Protein AF-A0AAW9I1D6-F1 (afdb_monomer)

Nearest PDB structures (foldseek):
  1b28-assembly1_A  TM=7.607E-01  e=3.148E-01  Lederbergvirus P22
  6sbx-assembly1_C  TM=7.040E-01  e=2.933E-01  Myxococcus xanthus
  3veb-assembly1_B  TM=7.365E-01  e=7.360E-01  Yersinia pestis
  5x3t-assembly1_G  TM=8.257E-01  e=1.721E+00  Mycobacterium tuberculosis H37Rv

Secondary structure (DSSP, 8-state):
-PPPTTPPP------HHHHHHHHHHHHHTT--HHHHHHHHHHHHTGGGS----

Foldseek 3Di:
DDDPPPDDDDDDDDDPVVQVVLVVVCVVVVHDSVVSVVVVCCVPVVVPDDPPD

InterPro domains:
  IPR010985 Ribbon-helix-helix [SSF47598] (6-47)
  IPR013321 Arc-type ribbon-helix-helix [G3DSA:1.10.1220.10] (7-49)

pLDDT: mean 82.13, std 14.25, range [48.09, 96.31]

Structure (mmCIF, N/CA/C/O backbone):
data_AF-A0AAW9I1D6-F1
#
_entry.id   AF-A0AAW9I1D6-F1
#
loop_
_atom_site.group_PDB
_atom_site.id
_atom_site.type_symbol
_atom_site.label_atom_id
_atom_site.label_alt_id
_atom_site.label_comp_id
_atom_site.label_asym_id
_atom_site.label_entity_id
_atom_site.label_seq_id
_atom_site.pdbx_PDB_ins_code
_atom_site.Cartn_x
_atom_site.Cartn_y
_atom_site.Cartn_z
_atom_site.occupancy
_atom_site.B_iso_or_equiv
_atom_site.auth_seq_id
_atom_site.auth_comp_id
_atom_site.auth_asym_id
_atom_site.auth_atom_id
_atom_site.pdbx_PDB_model_num
ATOM 1 N N . MET A 1 1 ? -1.163 15.916 -6.232 1.00 55.97 1 MET A N 1
ATOM 2 C CA . MET A 1 1 ? 0.311 15.873 -6.112 1.00 55.97 1 MET A CA 1
ATOM 3 C C . MET A 1 1 ? 0.893 15.973 -7.507 1.00 55.97 1 MET A C 1
ATOM 5 O O . MET A 1 1 ? 0.530 15.156 -8.348 1.00 55.97 1 MET A O 1
ATOM 9 N N . ALA A 1 2 ? 1.706 16.996 -7.775 1.00 54.66 2 ALA A N 1
ATOM 10 C CA . ALA A 1 2 ? 2.455 17.072 -9.023 1.00 54.66 2 ALA A CA 1
ATOM 11 C C . ALA A 1 2 ? 3.416 15.878 -9.065 1.00 54.66 2 ALA A C 1
ATOM 13 O O . ALA A 1 2 ? 4.166 15.641 -8.118 1.00 54.66 2 ALA A O 1
ATOM 14 N N . ILE A 1 3 ? 3.317 15.071 -10.113 1.00 59.94 3 ILE A N 1
ATOM 15 C CA . ILE A 1 3 ? 4.231 13.957 -10.332 1.00 59.94 3 ILE A CA 1
ATOM 16 C C . ILE A 1 3 ? 5.450 14.575 -11.018 1.00 59.94 3 ILE A C 1
ATOM 18 O O . ILE A 1 3 ? 5.289 15.205 -12.058 1.00 59.94 3 ILE A O 1
ATOM 22 N N . SER A 1 4 ? 6.635 14.471 -10.408 1.00 66.44 4 SER A N 1
ATOM 23 C CA . SER A 1 4 ? 7.894 14.903 -11.035 1.00 66.44 4 SER A CA 1
ATOM 24 C C . SER A 1 4 ? 8.018 14.278 -12.427 1.00 66.44 4 SER A C 1
ATOM 26 O O . SER A 1 4 ? 7.667 13.108 -12.560 1.00 66.44 4 SER A O 1
ATOM 28 N N . GLU A 1 5 ? 8.553 14.994 -13.421 1.00 66.56 5 GLU A N 1
ATOM 29 C CA . GLU A 1 5 ? 8.601 14.558 -14.835 1.00 66.56 5 GLU A CA 1
ATOM 30 C C . GLU A 1 5 ? 9.155 13.134 -15.048 1.00 66.56 5 GLU A C 1
ATOM 32 O O . GLU A 1 5 ? 8.743 12.440 -15.971 1.00 6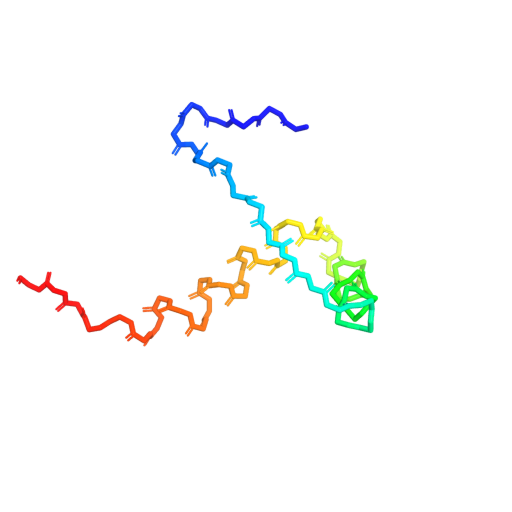6.56 5 GLU A O 1
ATOM 37 N N . ASN A 1 6 ? 10.002 12.644 -14.137 1.00 75.12 6 ASN A N 1
ATOM 38 C CA . ASN A 1 6 ? 10.587 11.300 -14.189 1.00 75.12 6 ASN A CA 1
ATOM 39 C C . ASN A 1 6 ? 9.760 10.179 -13.533 1.00 75.12 6 ASN A C 1
ATOM 41 O O . ASN A 1 6 ? 10.185 9.023 -13.534 1.00 75.12 6 ASN A O 1
ATOM 45 N N . LYS A 1 7 ? 8.598 10.468 -12.940 1.00 73.06 7 LYS A N 1
ATOM 46 C CA . LYS A 1 7 ? 7.772 9.449 -12.277 1.00 73.06 7 LYS A CA 1
ATOM 47 C C . LYS A 1 7 ? 6.670 8.963 -13.219 1.00 73.06 7 LYS A C 1
ATOM 49 O O . LYS A 1 7 ? 5.768 9.710 -13.590 1.00 73.06 7 LYS A O 1
ATOM 54 N N . LYS A 1 8 ? 6.709 7.673 -13.563 1.00 79.50 8 LYS A N 1
ATOM 55 C CA . LYS A 1 8 ? 5.627 7.011 -14.304 1.00 79.50 8 LYS A CA 1
ATOM 56 C C . LYS A 1 8 ? 4.437 6.772 -13.377 1.00 79.50 8 LYS A C 1
ATOM 58 O O . LYS A 1 8 ? 4.601 6.299 -12.254 1.00 79.50 8 LYS A O 1
ATOM 63 N N . ARG A 1 9 ? 3.231 7.094 -13.846 1.00 83.00 9 ARG A N 1
ATOM 64 C CA . ARG A 1 9 ? 1.994 6.778 -13.127 1.00 83.00 9 ARG A CA 1
ATOM 65 C C . ARG A 1 9 ? 1.608 5.334 -13.426 1.00 83.00 9 ARG A C 1
ATOM 67 O O . ARG A 1 9 ? 1.484 4.965 -14.589 1.00 83.00 9 ARG A O 1
ATOM 74 N N . ILE A 1 10 ? 1.388 4.554 -12.377 1.00 84.06 10 ILE A N 1
ATOM 75 C CA . ILE A 1 10 ? 0.833 3.204 -12.466 1.00 84.06 10 ILE A CA 1
ATOM 76 C C . ILE A 1 10 ? -0.493 3.157 -11.717 1.00 84.06 10 ILE A C 1
ATOM 78 O O . ILE A 1 10 ? -0.700 3.899 -10.755 1.00 84.06 10 ILE A O 1
ATOM 82 N N . GLN A 1 11 ? -1.387 2.291 -12.172 1.00 89.12 11 GLN A N 1
ATOM 83 C CA . GLN A 1 11 ? -2.630 1.990 -11.485 1.00 89.12 11 GLN A CA 1
ATOM 84 C C . GLN A 1 11 ? -2.585 0.528 -11.060 1.00 89.12 11 GLN A C 1
ATOM 86 O O . GLN A 1 11 ? -2.267 -0.343 -11.866 1.00 89.12 11 GLN A O 1
ATOM 91 N N . ILE A 1 12 ? -2.892 0.275 -9.792 1.00 88.19 12 ILE A N 1
ATOM 92 C CA . ILE A 1 12 ? -2.991 -1.071 -9.235 1.00 88.19 12 ILE A CA 1
ATOM 93 C C . ILE A 1 12 ? -4.410 -1.288 -8.726 1.00 88.19 12 ILE A C 1
ATOM 95 O O . ILE A 1 12 ? -5.052 -0.355 -8.241 1.00 88.19 12 ILE A O 1
ATOM 99 N N . THR A 1 13 ? -4.886 -2.520 -8.846 1.00 92.62 13 THR A N 1
ATOM 100 C CA . THR A 1 13 ? -6.189 -2.932 -8.325 1.00 92.62 13 THR A CA 1
ATOM 101 C C . THR A 1 13 ? -5.947 -3.850 -7.142 1.00 92.62 13 THR A C 1
ATOM 103 O O . THR A 1 13 ? -5.116 -4.750 -7.220 1.00 92.62 13 THR A O 1
ATOM 106 N N . LEU A 1 14 ? -6.646 -3.591 -6.043 1.00 90.69 14 LEU A N 1
ATOM 107 C CA . LEU A 1 14 ? -6.536 -4.341 -4.800 1.00 90.69 14 LEU A CA 1
ATOM 108 C C . LEU A 1 14 ? -7.935 -4.630 -4.270 1.00 90.69 14 LEU A C 1
ATOM 110 O O . LEU A 1 14 ? -8.853 -3.830 -4.464 1.00 90.69 14 LEU A O 1
ATOM 114 N N . ASP A 1 15 ? -8.065 -5.733 -3.542 1.00 96.31 15 ASP A N 1
ATOM 115 C CA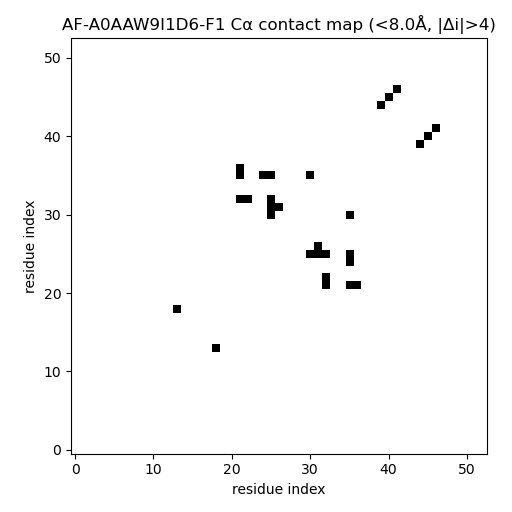 . ASP A 1 15 ? -9.280 -6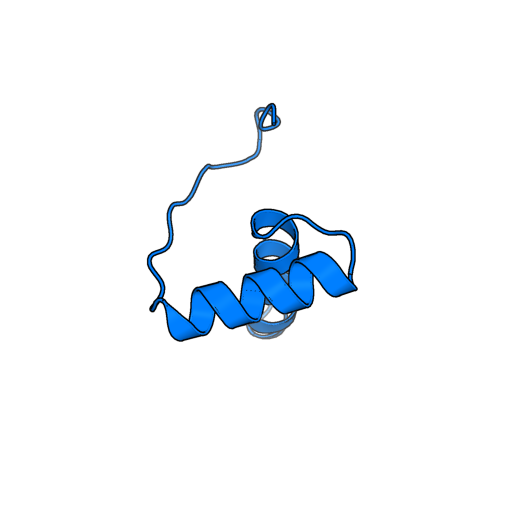.021 -2.792 1.00 96.31 15 ASP A CA 1
ATOM 116 C C . ASP A 1 15 ? -9.527 -4.963 -1.717 1.00 96.31 15 ASP A C 1
ATOM 118 O O . ASP A 1 15 ? -8.600 -4.378 -1.145 1.00 96.31 15 ASP A O 1
ATOM 122 N N . LYS A 1 16 ? -10.804 -4.750 -1.398 1.00 94.38 16 LYS A N 1
ATOM 123 C CA . LYS A 1 16 ? -11.226 -3.737 -0.427 1.00 94.38 16 LYS A CA 1
ATOM 124 C C . LYS A 1 16 ?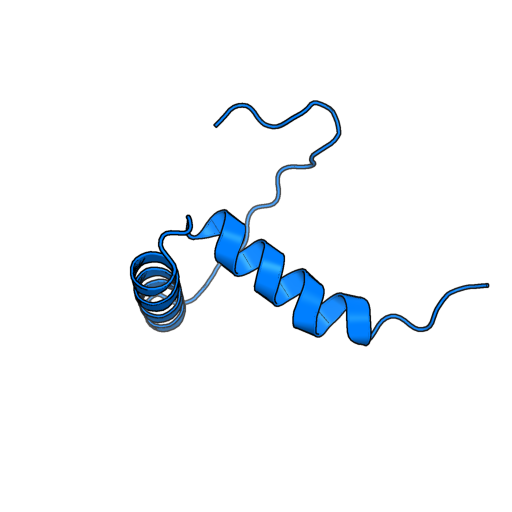 -10.589 -3.944 0.952 1.00 94.38 16 LYS A C 1
ATOM 126 O O . LYS A 1 16 ? -10.136 -2.978 1.556 1.00 94.38 16 LYS A O 1
ATOM 131 N N . SER A 1 17 ? -10.493 -5.191 1.413 1.00 96.00 17 SER A N 1
ATOM 132 C CA . SER A 1 17 ? -9.848 -5.548 2.685 1.00 96.00 17 SER A CA 1
ATOM 133 C C . SER A 1 17 ? -8.370 -5.142 2.721 1.00 96.00 17 SER A C 1
ATOM 135 O O . SER A 1 17 ? -7.905 -4.552 3.696 1.00 96.00 17 SER A O 1
ATOM 137 N N . ASN A 1 18 ? -7.640 -5.392 1.633 1.00 93.06 18 ASN A N 1
ATOM 138 C CA . ASN A 1 18 ? -6.231 -5.020 1.506 1.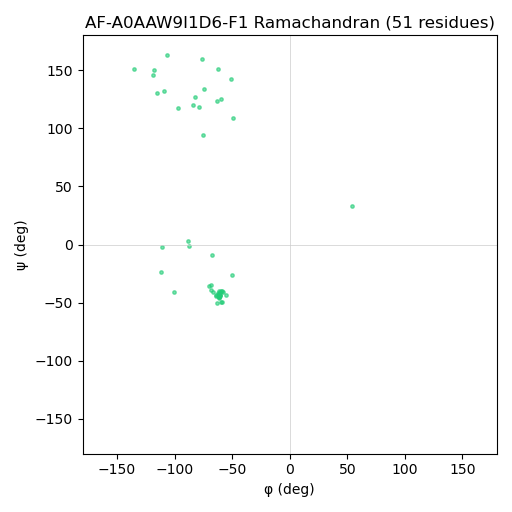00 93.06 18 ASN A CA 1
ATOM 139 C C . ASN A 1 18 ? -6.059 -3.497 1.433 1.00 93.06 18 ASN A C 1
ATOM 141 O O . ASN A 1 18 ? -5.147 -2.944 2.047 1.00 93.06 18 ASN A O 1
ATOM 145 N N . LEU A 1 19 ? -6.960 -2.801 0.734 1.00 93.50 19 LEU A N 1
ATOM 146 C CA . LEU A 1 19 ? -6.953 -1.341 0.674 1.00 93.50 19 LEU A CA 1
ATOM 147 C C . LEU A 1 19 ? -7.176 -0.710 2.057 1.00 93.50 19 LEU A C 1
ATOM 149 O O . LEU A 1 19 ? -6.468 0.230 2.416 1.00 93.50 19 LEU A O 1
ATOM 153 N N . GLU A 1 20 ? -8.126 -1.221 2.839 1.00 95.25 20 GLU A N 1
ATOM 154 C CA . GLU A 1 20 ? -8.405 -0.745 4.200 1.00 95.25 20 GLU A CA 1
ATOM 155 C C . GLU A 1 20 ? -7.203 -0.946 5.131 1.00 95.25 20 GLU A C 1
ATOM 157 O O . GLU A 1 20 ? -6.843 -0.038 5.888 1.00 95.25 20 GLU A O 1
ATOM 162 N N . LEU A 1 21 ? -6.533 -2.097 5.025 1.00 94.69 21 LEU A N 1
ATOM 163 C CA . LEU A 1 21 ? -5.305 -2.378 5.764 1.00 94.69 21 LEU A CA 1
ATOM 164 C C . LEU A 1 21 ? -4.211 -1.355 5.428 1.00 94.69 21 LEU A C 1
ATOM 166 O O . LEU A 1 21 ? -3.633 -0.750 6.332 1.00 94.69 21 LEU A O 1
ATOM 170 N N . ILE A 1 22 ? -3.962 -1.117 4.136 1.00 93.31 22 ILE A N 1
ATOM 171 C CA . ILE A 1 22 ? -2.950 -0.151 3.693 1.00 93.31 22 ILE A CA 1
ATOM 172 C C . ILE A 1 22 ? -3.313 1.246 4.193 1.00 93.31 22 ILE A C 1
ATOM 174 O O . ILE A 1 22 ? -2.459 1.914 4.758 1.00 93.31 22 ILE A O 1
ATOM 178 N N . GLN A 1 23 ? -4.573 1.674 4.077 1.00 93.94 23 GLN A N 1
ATOM 179 C CA . GLN A 1 23 ? -5.012 2.981 4.575 1.00 93.94 23 GLN A CA 1
ATOM 180 C C . GLN A 1 23 ? -4.772 3.157 6.076 1.00 93.94 23 GLN A C 1
ATOM 182 O O . GLN A 1 23 ? -4.381 4.244 6.507 1.00 93.94 23 GLN A O 1
ATOM 187 N N . LYS A 1 24 ? -5.001 2.111 6.876 1.00 95.31 24 LYS A N 1
ATOM 188 C CA . LYS A 1 24 ? -4.734 2.139 8.316 1.00 95.31 24 LYS A CA 1
ATOM 189 C C . LYS A 1 24 ? -3.242 2.332 8.589 1.00 95.31 24 LYS A C 1
ATOM 191 O O . LYS A 1 24 ? -2.877 3.269 9.295 1.00 95.31 24 LYS A O 1
ATOM 196 N N . VAL A 1 25 ? -2.393 1.526 7.953 1.00 93.31 25 VAL A N 1
ATOM 197 C CA . VAL A 1 25 ? -0.929 1.623 8.076 1.00 93.31 25 VAL A CA 1
ATOM 198 C C . VAL A 1 25 ? -0.421 2.986 7.595 1.00 93.31 25 VAL A C 1
ATOM 200 O O . VAL A 1 25 ? 0.428 3.598 8.241 1.00 93.31 25 VAL A O 1
ATOM 203 N N . SER A 1 26 ? -0.960 3.511 6.494 1.00 93.56 26 SER A N 1
ATOM 204 C CA . SER A 1 26 ? -0.615 4.840 5.981 1.00 93.56 26 SER A CA 1
ATOM 205 C C . SER A 1 26 ? -0.948 5.941 6.988 1.00 93.56 26 SER A C 1
ATOM 207 O O . SER A 1 26 ? -0.126 6.825 7.214 1.00 93.56 26 SER A O 1
ATOM 209 N N . LYS A 1 27 ? -2.118 5.872 7.641 1.00 93.94 27 LYS A N 1
ATOM 210 C CA . LYS A 1 27 ? -2.514 6.834 8.684 1.00 93.94 27 LYS A CA 1
ATOM 211 C C . LYS A 1 27 ? -1.604 6.770 9.906 1.00 93.94 27 LYS A C 1
ATOM 213 O O . LYS A 1 27 ? -1.190 7.818 10.393 1.00 93.94 27 LYS A O 1
ATOM 218 N N . GLU A 1 28 ? -1.278 5.568 10.374 1.00 93.81 28 GLU A N 1
ATOM 219 C CA . GLU A 1 28 ? -0.382 5.359 11.520 1.00 93.81 28 GLU A CA 1
ATOM 220 C C . GLU A 1 28 ? 1.011 5.950 11.259 1.00 93.81 28 GLU A C 1
ATOM 222 O O . GLU A 1 28 ? 1.574 6.617 12.124 1.00 93.81 28 GLU A O 1
ATOM 227 N N . ASN A 1 29 ? 1.517 5.804 10.032 1.00 91.25 29 ASN A N 1
ATOM 228 C CA . ASN A 1 29 ? 2.826 6.318 9.624 1.00 91.25 29 ASN A CA 1
ATOM 229 C C . ASN A 1 29 ? 2.800 7.759 9.085 1.00 91.25 29 ASN A C 1
ATOM 231 O O . ASN A 1 29 ? 3.833 8.267 8.662 1.00 91.25 29 ASN A O 1
ATOM 235 N N . ARG A 1 30 ? 1.642 8.439 9.090 1.00 92.25 30 ARG A N 1
ATOM 236 C CA . ARG A 1 30 ? 1.451 9.790 8.514 1.00 92.25 30 ARG A CA 1
ATOM 237 C C . ARG A 1 30 ? 1.885 9.905 7.043 1.00 92.25 30 ARG A C 1
ATOM 239 O O . ARG A 1 30 ? 2.346 10.956 6.604 1.00 92.25 30 ARG A O 1
ATOM 246 N N . HIS A 1 31 ? 1.718 8.831 6.280 1.00 90.75 31 HIS A N 1
ATOM 247 C CA . HIS A 1 31 ? 2.043 8.751 4.858 1.00 90.75 31 HIS A CA 1
ATOM 248 C C . HIS A 1 31 ? 0.777 8.742 4.000 1.00 90.75 31 HIS A C 1
ATOM 250 O O . HIS A 1 31 ? -0.323 8.443 4.473 1.00 90.75 31 HIS A O 1
ATOM 256 N N . THR A 1 32 ? 0.925 9.016 2.703 1.00 91.75 32 THR A N 1
ATOM 257 C CA . THR A 1 32 ? -0.145 8.700 1.754 1.00 91.75 32 THR A CA 1
ATOM 258 C C . THR A 1 32 ? -0.178 7.197 1.465 1.00 91.75 32 THR A C 1
ATOM 260 O O . THR A 1 32 ? 0.808 6.476 1.660 1.00 91.75 32 THR A O 1
ATOM 263 N N . VAL A 1 33 ? -1.320 6.712 0.969 1.00 90.75 33 VAL A N 1
ATOM 264 C CA . VAL A 1 33 ? -1.457 5.326 0.486 1.00 90.75 33 VAL A CA 1
ATOM 265 C C . VAL A 1 33 ? -0.405 5.038 -0.585 1.00 90.75 33 VAL A C 1
ATOM 267 O O . VAL A 1 33 ? 0.275 4.020 -0.517 1.00 90.75 33 VAL A O 1
ATOM 270 N N . SER A 1 34 ? -0.204 5.973 -1.515 1.00 89.69 34 SER A N 1
ATOM 271 C CA . SER A 1 34 ? 0.792 5.857 -2.583 1.00 89.69 34 SER A CA 1
ATOM 272 C C . SER A 1 34 ? 2.220 5.731 -2.052 1.00 89.69 34 SER A C 1
ATOM 274 O O . SER A 1 34 ? 2.961 4.873 -2.521 1.00 89.69 34 SER A O 1
ATOM 276 N N . ASP A 1 35 ? 2.603 6.539 -1.059 1.00 89.88 35 ASP A N 1
ATOM 277 C CA . ASP A 1 35 ? 3.948 6.478 -0.468 1.00 89.88 35 ASP A CA 1
ATOM 278 C C . ASP A 1 35 ? 4.164 5.162 0.279 1.00 89.88 35 ASP A C 1
ATOM 280 O O . ASP A 1 35 ? 5.213 4.536 0.162 1.00 89.88 35 ASP A O 1
ATOM 284 N N . THR A 1 36 ? 3.141 4.705 1.002 1.00 91.69 36 THR A N 1
ATOM 285 C CA . THR A 1 36 ? 3.178 3.423 1.719 1.00 91.69 36 THR A CA 1
ATOM 286 C C . THR A 1 36 ? 3.367 2.264 0.746 1.00 91.69 36 THR A C 1
ATOM 288 O O . THR A 1 36 ? 4.222 1.411 0.962 1.00 91.69 36 THR A O 1
ATOM 291 N N . VAL A 1 37 ? 2.617 2.260 -0.359 1.00 90.88 37 VAL A N 1
ATOM 292 C CA . VAL A 1 37 ? 2.764 1.271 -1.433 1.00 90.88 37 VAL A CA 1
ATOM 293 C C . VAL A 1 37 ? 4.161 1.345 -2.051 1.00 90.88 37 VAL A C 1
ATOM 295 O O . VAL A 1 37 ? 4.776 0.304 -2.253 1.00 90.88 37 VAL A O 1
ATOM 298 N N . ASN A 1 38 ? 4.699 2.544 -2.292 1.00 88.69 38 ASN A N 1
ATOM 299 C CA . ASN A 1 38 ? 6.051 2.702 -2.830 1.00 88.69 38 ASN A CA 1
ATOM 300 C C . ASN A 1 38 ? 7.115 2.110 -1.893 1.00 88.69 38 ASN A C 1
ATOM 302 O O . ASN A 1 38 ? 7.970 1.355 -2.340 1.00 88.6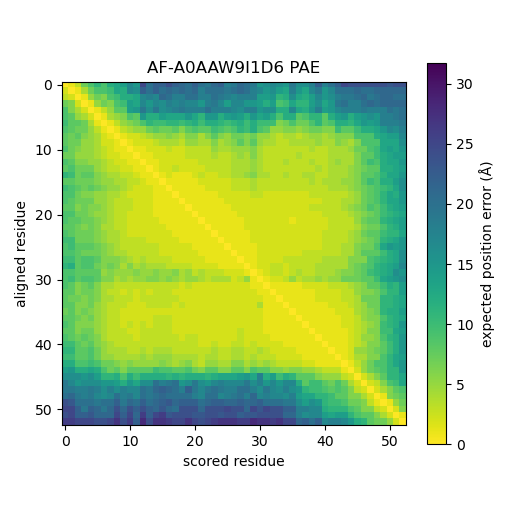9 38 ASN A O 1
ATOM 306 N N . ILE A 1 39 ? 7.019 2.383 -0.589 1.00 89.69 39 ILE A N 1
ATOM 307 C CA . ILE A 1 39 ? 7.923 1.826 0.429 1.00 89.69 39 ILE A CA 1
ATOM 308 C C . ILE A 1 39 ? 7.824 0.298 0.472 1.00 89.69 39 ILE A C 1
ATOM 310 O O . ILE A 1 39 ? 8.841 -0.386 0.559 1.00 89.69 39 ILE A O 1
ATOM 314 N N . LEU A 1 40 ? 6.610 -0.256 0.403 1.00 88.88 40 LEU A N 1
ATOM 315 C CA . LEU A 1 40 ? 6.407 -1.706 0.380 1.00 88.88 40 LEU A CA 1
ATOM 316 C C . LEU A 1 40 ? 7.014 -2.333 -0.880 1.00 88.88 40 LEU A C 1
ATOM 318 O O . LEU A 1 40 ? 7.700 -3.347 -0.786 1.00 88.88 40 LEU A O 1
ATOM 322 N N . ILE A 1 41 ? 6.815 -1.716 -2.044 1.00 87.56 41 ILE A N 1
ATOM 323 C CA . ILE A 1 41 ? 7.430 -2.156 -3.300 1.00 87.56 41 ILE A CA 1
ATOM 324 C C . ILE A 1 41 ? 8.955 -2.142 -3.173 1.00 87.56 41 ILE A C 1
ATOM 326 O O . ILE A 1 41 ? 9.598 -3.147 -3.456 1.00 87.56 41 ILE A O 1
ATOM 330 N N . GLU A 1 42 ? 9.547 -1.052 -2.689 1.00 86.56 42 GLU A N 1
ATOM 331 C CA . GLU A 1 42 ? 10.999 -0.972 -2.505 1.00 86.56 42 GLU A CA 1
ATOM 332 C C . GLU A 1 42 ? 11.516 -2.022 -1.517 1.00 86.56 42 GLU A C 1
ATOM 334 O O . GLU A 1 42 ? 12.539 -2.648 -1.770 1.00 86.56 42 GLU A O 1
ATOM 339 N N . LYS A 1 43 ? 10.787 -2.279 -0.430 1.00 87.06 43 LYS A N 1
ATOM 340 C CA . LYS A 1 43 ? 11.194 -3.248 0.591 1.00 87.06 43 LYS A CA 1
ATOM 341 C C . LYS A 1 43 ? 11.128 -4.703 0.120 1.00 87.06 43 LYS A C 1
ATOM 343 O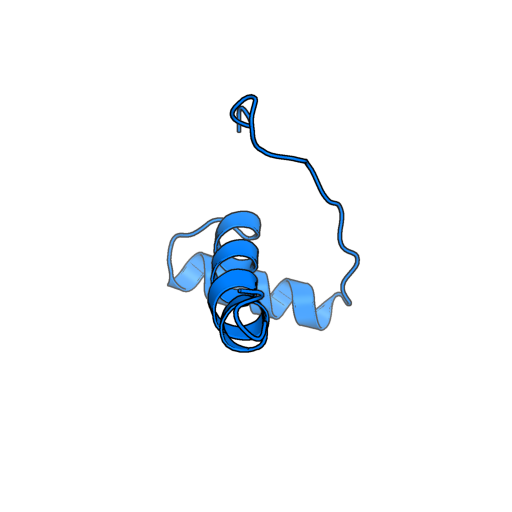 O . LYS A 1 43 ? 11.939 -5.508 0.563 1.00 87.06 43 LYS A O 1
ATOM 348 N N . TYR A 1 44 ? 10.153 -5.060 -0.716 1.00 85.50 44 TYR A N 1
ATOM 349 C CA . TYR A 1 44 ? 9.872 -6.465 -1.050 1.00 85.50 44 TYR A CA 1
ATOM 350 C C . TYR A 1 44 ? 10.194 -6.854 -2.497 1.00 85.50 44 TYR A C 1
ATOM 352 O O . TYR A 1 44 ? 10.420 -8.032 -2.763 1.00 85.50 44 TYR A O 1
ATOM 360 N N . LEU A 1 45 ? 10.218 -5.900 -3.431 1.00 77.19 45 LEU A N 1
ATOM 361 C CA . LEU A 1 45 ? 10.498 -6.171 -4.844 1.00 77.19 45 LEU A CA 1
ATOM 362 C C . LEU A 1 45 ? 11.945 -5.841 -5.221 1.00 77.19 45 LEU A C 1
ATOM 364 O O . LEU A 1 45 ? 12.565 -6.659 -5.889 1.00 77.19 45 LEU A O 1
ATOM 368 N N . LYS A 1 46 ? 12.531 -4.730 -4.744 1.00 67.44 46 LYS A N 1
ATOM 369 C CA . LYS A 1 46 ? 13.955 -4.438 -5.029 1.00 67.44 46 LYS A CA 1
ATOM 370 C C . LYS A 1 46 ? 14.911 -5.405 -4.338 1.00 67.44 46 LYS A C 1
ATOM 372 O O . LYS A 1 46 ? 15.925 -5.757 -4.918 1.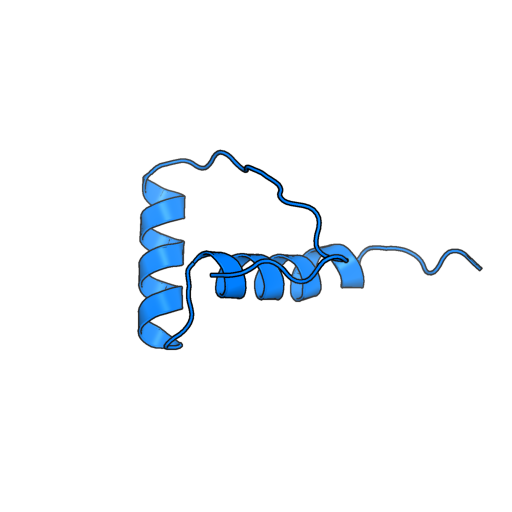00 67.44 46 LYS A O 1
ATOM 377 N N . SER A 1 47 ? 14.587 -5.879 -3.135 1.00 59.62 47 SER A N 1
ATOM 378 C CA . SER A 1 47 ? 15.413 -6.884 -2.448 1.00 59.62 47 SER A CA 1
ATOM 379 C C . SER A 1 47 ? 15.416 -8.261 -3.128 1.00 59.62 47 SER A C 1
ATOM 381 O O . SER A 1 47 ? 16.202 -9.112 -2.732 1.00 59.62 47 SER A O 1
ATOM 383 N N . ASN A 1 48 ? 14.553 -8.481 -4.127 1.00 56.56 48 ASN A N 1
ATOM 384 C CA . ASN A 1 48 ? 14.437 -9.734 -4.876 1.00 56.56 48 ASN A CA 1
ATOM 385 C C . ASN A 1 48 ? 14.902 -9.622 -6.337 1.00 56.56 48 ASN A C 1
ATOM 387 O O . ASN A 1 48 ? 14.864 -10.627 -7.048 1.00 56.56 48 ASN A O 1
ATOM 391 N N . GLU A 1 49 ? 15.322 -8.445 -6.810 1.00 58.09 49 GLU A N 1
ATOM 392 C CA . GLU A 1 49 ? 15.980 -8.366 -8.112 1.00 58.09 49 GLU A CA 1
ATOM 393 C C . GLU A 1 49 ? 17.435 -8.824 -7.944 1.00 58.09 49 GLU A C 1
ATOM 395 O O . GLU A 1 49 ? 18.172 -8.197 -7.181 1.00 58.09 49 GLU A O 1
ATOM 400 N N . PRO A 1 50 ? 17.880 -9.908 -8.613 1.00 57.88 50 PRO A N 1
ATOM 401 C CA . PRO A 1 50 ? 19.308 -10.146 -8.740 1.00 57.88 50 PRO A CA 1
ATOM 402 C C . PRO A 1 50 ? 19.881 -8.932 -9.468 1.00 57.88 50 PRO A C 1
ATOM 404 O O . PRO A 1 50 ? 19.368 -8.564 -10.530 1.00 57.88 50 PRO A O 1
ATOM 407 N N . GLU A 1 51 ? 20.887 -8.287 -8.875 1.00 58.91 51 GLU A N 1
ATOM 408 C CA . GLU A 1 51 ? 21.644 -7.228 -9.536 1.00 58.91 51 GLU A CA 1
ATOM 409 C C . GLU A 1 51 ? 22.059 -7.757 -10.912 1.00 58.91 51 GLU A C 1
ATOM 411 O O . GLU A 1 51 ? 22.840 -8.700 -11.029 1.00 58.91 51 GLU A O 1
ATOM 416 N N . LYS A 1 52 ? 21.437 -7.228 -11.968 1.00 57.03 52 LYS A N 1
ATOM 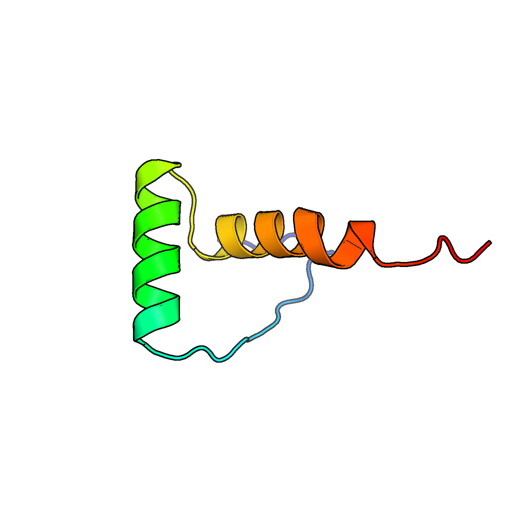417 C CA . LYS A 1 52 ? 21.892 -7.486 -13.328 1.00 57.03 52 LYS A CA 1
ATOM 418 C C . LYS A 1 52 ? 23.145 -6.639 -13.521 1.00 57.03 52 LYS A C 1
ATOM 420 O O . LYS A 1 52 ? 23.020 -5.449 -13.809 1.00 57.03 52 LYS A O 1
ATOM 425 N N . GLU A 1 53 ? 24.302 -7.258 -13.277 1.00 48.09 53 GLU A N 1
ATOM 426 C CA . GLU A 1 53 ? 25.602 -6.839 -13.826 1.00 48.09 53 GLU A CA 1
ATOM 427 C C . GLU A 1 53 ? 25.574 -6.806 -15.361 1.00 48.09 53 GLU A C 1
ATOM 429 O O . GLU A 1 53 ? 24.925 -7.691 -15.976 1.00 48.09 53 GLU A O 1
#

Solvent-accessible surface area (backbone atoms only — not comparable to full-atom values): 3482 Å² total; per-residue (Å²): 130,89,70,58,93,89,58,81,88,81,88,85,87,74,57,69,71,58,49,53,52,47,46,51,54,11,58,76,70,74,42,50,57,68,56,46,51,49,53,49,44,53,65,64,50,57,77,67,54,75,82,81,125

Sequence (53 aa):
MAISENKKRIQITLDKSNLELIQKVSKENRHTVSDTVNILIEKYLKSNEPEKE

Organism: Clostridium perfringens (NCBI:txid1502)

Mean predicted aligned error: 7.51 Å

Radius of gyration: 13.23 Å; Cα contacts (8 Å, |Δi|>4): 15; chains: 1; bounding box: 37×27×26 Å